Protein AF-A0A0F8XIM3-F1 (afdb_monomer)

Solvent-accessible surface area (backbone atoms only — not comparable to full-atom values): 5760 Å² total; per-residue (Å²): 116,67,71,58,54,53,52,52,51,53,52,51,49,51,53,50,50,44,49,70,77,44,65,68,50,40,75,50,77,54,96,92,45,74,46,72,71,39,49,55,61,58,57,50,51,52,52,52,50,50,52,51,52,53,51,49,53,53,48,52,56,52,48,52,57,49,52,53,49,51,55,51,54,51,49,55,53,48,46,70,73,53,59,80,80,79,71,73,84,74,64,69,75,72,76,78,119

Secondary structure (DSSP, 8-state):
-HHHHHHHHHHHHHHHHHHHH--S-EEEEETTEEEEEE-HHHHHHHHHHHHHHHHHHHHHHHHHHHHHHHHHHHHHHHHHHS-----GGGSSTTS--

Mean predicted aligned error: 10.7 Å

Organism: NCBI:txid412755

Foldseek 3Di:
DVVVVVVVVVVVVVLVVLCVVCVAAAWDDDPPDIDGRHRPSVVVVVVVVVVVVVVVVVVVVVVVVVVVVVVVVVVVVVCVVPPPPPDPPPPPVVVPD

Structure (mmCIF, N/CA/C/O backbone):
data_AF-A0A0F8XIM3-F1
#
_entry.id   AF-A0A0F8XIM3-F1
#
loop_
_atom_site.group_PDB
_atom_site.id
_atom_site.type_symbol
_atom_site.label_atom_id
_atom_site.label_alt_id
_atom_site.label_comp_id
_atom_site.label_asym_id
_atom_site.label_entity_id
_atom_site.label_seq_id
_atom_site.pdbx_PDB_ins_code
_atom_site.Cartn_x
_atom_site.Cartn_y
_atom_site.Cartn_z
_atom_site.occupancy
_atom_site.B_iso_or_equiv
_atom_site.auth_seq_id
_atom_site.auth_comp_id
_atom_site.auth_asym_id
_atom_site.auth_atom_id
_atom_site.pdbx_PDB_model_num
ATOM 1 N N . MET A 1 1 ? 0.280 13.675 -11.359 1.00 68.31 1 MET A N 1
ATOM 2 C CA . MET A 1 1 ? 0.589 13.679 -9.908 1.00 68.31 1 MET A CA 1
ATOM 3 C C . MET A 1 1 ? -0.554 14.233 -9.057 1.00 68.31 1 MET A C 1
ATOM 5 O O . MET A 1 1 ? -0.861 13.636 -8.040 1.00 68.31 1 MET A O 1
ATOM 9 N N . HIS A 1 2 ? -1.252 15.295 -9.473 1.00 83.81 2 HIS A N 1
ATOM 10 C CA . HIS A 1 2 ? -2.254 15.962 -8.621 1.00 83.81 2 HIS A CA 1
ATOM 11 C C . HIS A 1 2 ? -3.497 15.101 -8.334 1.00 83.81 2 HIS A C 1
ATOM 13 O O . HIS A 1 2 ? -3.959 15.043 -7.201 1.00 83.81 2 HIS A O 1
ATOM 19 N N . ARG A 1 3 ? -3.972 14.329 -9.323 1.00 91.81 3 ARG A N 1
ATOM 20 C CA . ARG A 1 3 ? -5.100 13.396 -9.142 1.00 91.81 3 ARG A CA 1
ATOM 21 C C . ARG A 1 3 ? -4.846 12.342 -8.057 1.00 91.81 3 ARG A C 1
ATOM 23 O O . ARG A 1 3 ? -5.771 11.972 -7.351 1.00 91.81 3 ARG A O 1
ATOM 30 N N . GLN A 1 4 ? -3.600 11.883 -7.911 1.00 88.75 4 GLN A N 1
ATOM 31 C CA . GLN A 1 4 ? -3.240 10.892 -6.890 1.00 88.75 4 GLN A CA 1
ATOM 32 C C . GLN A 1 4 ? -3.314 11.492 -5.485 1.00 88.75 4 GLN A C 1
ATOM 34 O O . GLN A 1 4 ? -3.840 10.857 -4.580 1.00 88.75 4 GLN A O 1
ATOM 39 N N . LEU A 1 5 ? -2.861 12.739 -5.321 1.00 92.94 5 LEU A N 1
ATOM 40 C CA . LEU A 1 5 ? -2.956 13.447 -4.043 1.00 92.94 5 LEU A CA 1
ATOM 41 C C . LEU A 1 5 ? -4.411 13.644 -3.615 1.00 92.94 5 LEU A C 1
ATOM 43 O O . LEU A 1 5 ? -4.734 13.407 -2.457 1.00 92.94 5 LEU A O 1
ATOM 47 N N . ILE A 1 6 ? -5.293 14.001 -4.556 1.00 95.25 6 ILE A N 1
ATOM 48 C CA . ILE A 1 6 ? -6.730 14.148 -4.282 1.00 95.25 6 ILE A CA 1
ATOM 49 C C . ILE A 1 6 ? -7.321 12.821 -3.793 1.00 95.25 6 ILE A C 1
ATOM 51 O O . ILE A 1 6 ? -8.030 12.808 -2.794 1.00 95.25 6 ILE A O 1
ATOM 55 N N . ILE A 1 7 ? -6.999 11.702 -4.451 1.00 93.69 7 ILE A N 1
ATOM 56 C CA . ILE A 1 7 ? -7.489 10.374 -4.051 1.00 93.69 7 ILE A CA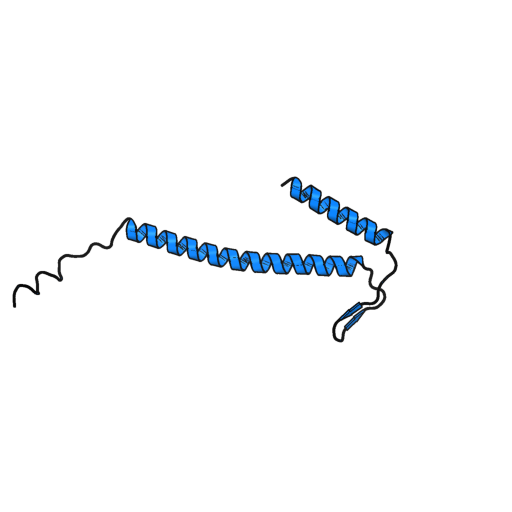 1
ATOM 57 C C . ILE A 1 7 ? -6.976 9.998 -2.656 1.00 93.69 7 ILE A C 1
ATOM 59 O O . ILE A 1 7 ? -7.766 9.577 -1.817 1.00 93.69 7 ILE A O 1
ATOM 63 N N . ILE A 1 8 ? -5.679 10.180 -2.390 1.00 92.50 8 ILE A N 1
ATOM 64 C CA . ILE A 1 8 ? -5.078 9.876 -1.081 1.00 92.50 8 ILE A CA 1
ATOM 65 C C . ILE A 1 8 ? -5.736 10.712 0.019 1.00 92.50 8 ILE A C 1
ATOM 67 O O . ILE A 1 8 ? -6.068 10.176 1.074 1.00 92.50 8 ILE A O 1
ATOM 71 N N . LEU A 1 9 ? -5.973 12.001 -0.236 1.00 94.94 9 LEU A N 1
ATOM 72 C CA . LEU A 1 9 ? -6.642 12.888 0.710 1.00 94.94 9 LEU A CA 1
ATOM 73 C C . LEU A 1 9 ? -8.078 12.432 0.996 1.00 94.94 9 LEU A C 1
ATOM 75 O O . LEU A 1 9 ? -8.499 12.415 2.150 1.00 94.94 9 LEU A O 1
ATOM 79 N N . LEU A 1 10 ? -8.815 12.024 -0.038 1.00 96.06 10 LEU A N 1
ATOM 80 C CA . LEU A 1 10 ? -10.183 11.524 0.095 1.00 96.06 10 LEU A CA 1
ATOM 81 C C . LEU A 1 10 ? -10.219 10.231 0.922 1.00 96.06 10 LEU A C 1
ATOM 83 O O . LEU A 1 10 ? -11.025 10.107 1.839 1.00 96.06 10 LEU A O 1
ATOM 87 N N . VAL A 1 11 ? -9.297 9.299 0.657 1.00 93.94 11 VAL A N 1
ATOM 88 C CA . VAL A 1 11 ? -9.146 8.072 1.454 1.00 93.94 11 VAL A CA 1
ATOM 89 C C . VAL A 1 11 ? -8.815 8.411 2.908 1.00 93.94 11 VAL A C 1
ATOM 91 O O . VAL A 1 11 ? -9.465 7.892 3.809 1.00 93.94 11 VAL A O 1
ATOM 94 N N . ALA A 1 12 ? -7.864 9.316 3.155 1.00 93.25 12 ALA A N 1
ATOM 95 C CA . ALA A 1 12 ? -7.509 9.742 4.507 1.00 93.25 12 ALA A CA 1
ATOM 96 C C . ALA A 1 12 ? -8.707 10.354 5.254 1.00 93.25 12 ALA A C 1
ATOM 98 O O . ALA A 1 12 ? -8.939 10.018 6.414 1.00 93.25 12 ALA A O 1
ATOM 99 N N . LEU A 1 13 ? -9.510 11.186 4.583 1.00 96.31 13 LEU A N 1
ATOM 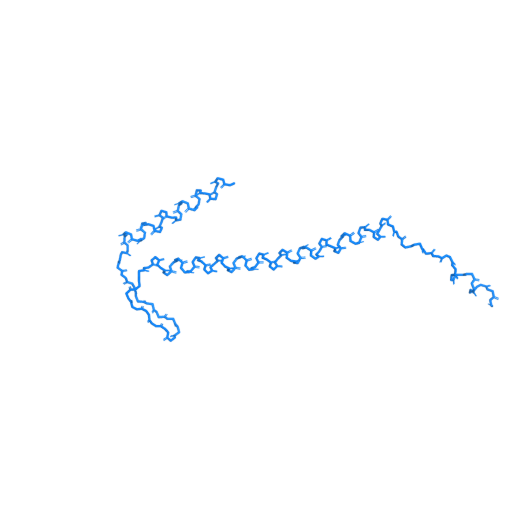100 C CA . LEU A 1 13 ? -10.729 11.758 5.155 1.00 96.31 13 LEU A CA 1
ATOM 101 C C . LEU A 1 13 ? -11.728 10.665 5.560 1.00 96.31 13 LEU A C 1
ATOM 103 O O . LEU A 1 13 ? -12.262 10.702 6.666 1.00 96.31 13 LEU A O 1
ATOM 107 N N . VAL A 1 14 ? -11.946 9.667 4.699 1.00 94.38 14 VAL A N 1
ATOM 108 C CA . VAL A 1 14 ? -12.822 8.522 5.000 1.00 94.38 14 VAL A CA 1
ATOM 109 C C . VAL A 1 14 ? -12.311 7.739 6.213 1.00 94.38 14 VAL A C 1
ATOM 111 O O . VAL A 1 14 ? -13.104 7.383 7.081 1.00 94.38 14 VAL A O 1
ATOM 114 N N . LEU A 1 15 ? -10.998 7.513 6.325 1.00 93.06 15 LEU A N 1
ATOM 115 C CA . LEU A 1 15 ? -10.400 6.822 7.475 1.00 93.06 15 LEU A CA 1
ATOM 116 C C . LEU A 1 15 ? -10.587 7.599 8.787 1.00 93.06 15 LEU A C 1
ATOM 118 O O . LEU A 1 15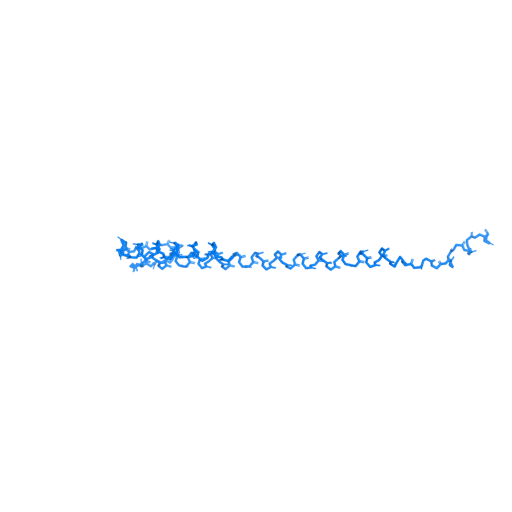 ? -10.905 7.004 9.821 1.00 93.06 15 LEU A O 1
ATOM 122 N N . ILE A 1 16 ? -10.435 8.925 8.749 1.00 94.00 16 ILE A N 1
ATOM 123 C CA . ILE A 1 16 ? -10.695 9.797 9.903 1.00 94.00 16 ILE A CA 1
ATOM 124 C C . ILE A 1 16 ? -12.168 9.711 10.305 1.00 94.00 16 ILE A C 1
ATOM 126 O O . ILE A 1 16 ? -12.469 9.467 11.473 1.00 94.00 16 ILE A O 1
ATOM 130 N N . LEU A 1 17 ? -13.087 9.849 9.343 1.00 94.31 17 LEU A N 1
ATOM 131 C CA . LEU A 1 17 ? -14.524 9.729 9.597 1.00 94.31 17 LEU A CA 1
ATOM 132 C C . LEU A 1 17 ? -14.869 8.379 10.213 1.00 94.31 17 LEU A C 1
ATOM 134 O O . LEU A 1 17 ? -15.639 8.323 11.165 1.00 94.31 17 LEU A O 1
ATOM 138 N N . MET A 1 18 ? -14.267 7.299 9.722 1.00 90.81 18 MET A N 1
ATOM 139 C CA . MET A 1 18 ? -14.507 5.974 10.270 1.00 90.81 18 MET A CA 1
ATOM 140 C C . MET A 1 18 ? -14.010 5.845 11.711 1.00 90.81 18 MET A C 1
ATOM 142 O O . MET A 1 18 ? -14.694 5.243 12.532 1.00 90.81 18 MET A O 1
ATOM 146 N N . THR A 1 19 ? -12.866 6.451 12.029 1.00 90.44 19 THR A N 1
ATOM 147 C CA . THR A 1 19 ? -12.308 6.466 13.389 1.00 90.44 19 THR A CA 1
ATOM 148 C C . THR A 1 19 ? -13.222 7.218 14.358 1.00 90.44 19 THR A C 1
ATOM 150 O O . THR A 1 19 ? -13.429 6.772 15.482 1.00 90.44 19 THR A O 1
ATOM 153 N N . VAL A 1 20 ? -13.797 8.342 13.917 1.00 92.94 20 VAL A N 1
ATOM 154 C CA . VAL A 1 20 ? -14.688 9.173 14.740 1.00 92.94 20 VAL A CA 1
ATOM 155 C C . VAL A 1 20 ? -16.090 8.572 14.863 1.00 92.94 20 VAL A C 1
ATOM 157 O O . VAL A 1 20 ? -16.662 8.589 15.947 1.00 92.94 20 VAL A O 1
ATOM 160 N N . GLN A 1 21 ? -16.660 8.051 13.773 1.00 92.50 21 GLN A N 1
ATOM 161 C CA . GLN A 1 21 ? -18.031 7.523 13.762 1.00 92.50 21 GLN A CA 1
ATOM 162 C C . GLN A 1 21 ? -18.136 6.095 14.293 1.00 92.50 21 GLN A C 1
ATOM 164 O O . GLN A 1 21 ? -19.172 5.722 14.834 1.00 92.50 21 GLN A O 1
ATOM 169 N N . ASN A 1 22 ? -17.080 5.295 14.154 1.00 89.38 22 ASN A N 1
ATOM 170 C CA . ASN A 1 22 ? -17.036 3.923 14.644 1.00 89.38 22 ASN A CA 1
ATOM 171 C C . ASN A 1 22 ? -15.859 3.749 15.616 1.00 89.38 22 ASN A C 1
ATOM 173 O O . ASN A 1 22 ? -14.927 2.995 15.323 1.00 89.38 22 ASN A O 1
ATOM 177 N N . PRO A 1 23 ? -15.891 4.426 16.784 1.00 86.62 23 PRO A N 1
ATOM 178 C CA . PRO A 1 23 ? -14.871 4.247 17.813 1.00 86.62 23 PRO A CA 1
ATOM 179 C C . PRO A 1 23 ? -15.018 2.893 18.517 1.00 86.62 23 PRO A C 1
ATOM 181 O O . PRO A 1 23 ? -14.091 2.434 19.182 1.00 86.62 23 PRO A O 1
ATOM 184 N N . ASN A 1 24 ? -16.188 2.259 18.379 1.00 91.44 24 ASN A N 1
ATOM 185 C CA . ASN A 1 24 ? -16.492 0.989 19.009 1.00 91.44 24 ASN A CA 1
ATOM 186 C C . ASN A 1 24 ? -15.545 -0.088 18.477 1.00 91.44 24 ASN A C 1
ATOM 188 O O . ASN A 1 24 ? -15.511 -0.345 17.268 1.00 91.44 24 ASN A O 1
ATOM 192 N N . PRO A 1 25 ? -14.771 -0.724 19.363 1.00 90.19 25 PRO A N 1
ATOM 193 C CA . PRO A 1 25 ? -13.809 -1.707 18.932 1.00 90.19 25 PRO A CA 1
ATOM 194 C C . PRO A 1 25 ? -14.516 -3.014 18.553 1.00 90.19 25 PRO A C 1
ATOM 196 O O . PRO A 1 25 ? -15.563 -3.365 19.100 1.00 90.19 25 PRO A O 1
ATOM 199 N N . VAL A 1 26 ? -13.931 -3.751 17.612 1.00 91.12 26 VAL A N 1
ATOM 200 C CA . VAL A 1 26 ? -14.489 -4.994 17.071 1.00 91.12 26 VAL A CA 1
ATOM 201 C C . VAL A 1 26 ? -13.662 -6.203 17.495 1.00 91.12 26 VAL A C 1
ATOM 203 O O . VAL A 1 26 ? -12.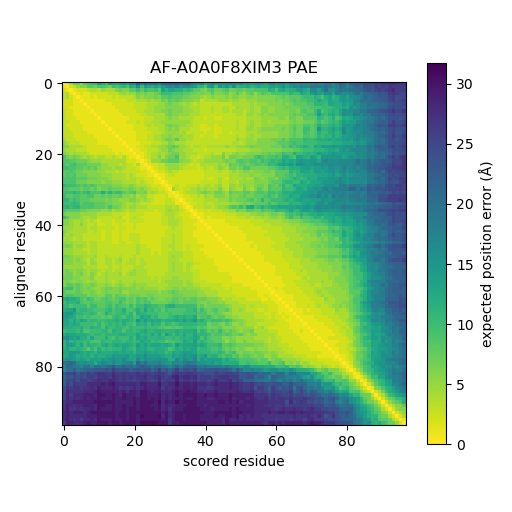484 -6.098 17.841 1.00 91.12 26 VAL A O 1
ATOM 206 N N . SER A 1 27 ? -14.297 -7.373 17.472 1.00 92.56 27 SER A N 1
ATOM 207 C CA . SER A 1 27 ? -13.612 -8.649 17.673 1.00 92.56 27 SER A CA 1
ATOM 208 C C . SER A 1 27 ? -13.279 -9.269 16.324 1.00 92.56 27 SER A C 1
ATOM 210 O O . SER A 1 27 ? -14.152 -9.402 15.469 1.00 92.56 27 SER A O 1
ATOM 212 N N . VAL A 1 28 ? -12.025 -9.670 16.149 1.00 91.94 28 VAL A N 1
ATOM 213 C CA . VAL A 1 28 ? -11.525 -10.299 14.926 1.00 91.94 28 VAL A CA 1
ATOM 214 C C . VAL A 1 28 ? -11.134 -11.734 15.241 1.00 91.94 28 VAL A C 1
ATOM 216 O O . VAL A 1 28 ? -10.412 -11.990 16.203 1.00 91.94 28 VAL A O 1
ATOM 219 N N . GLN A 1 29 ? -11.613 -12.666 14.423 1.00 92.69 29 GLN A N 1
ATOM 220 C CA . GLN A 1 29 ? -11.233 -14.075 14.463 1.00 92.69 29 GLN A CA 1
ATOM 221 C C . GLN A 1 29 ? -10.628 -14.435 13.111 1.00 92.69 29 GLN A C 1
ATOM 223 O O . GLN A 1 29 ? -11.264 -14.242 12.075 1.00 92.69 29 GLN A O 1
ATOM 228 N N . PHE A 1 30 ? -9.390 -14.918 13.117 1.00 90.00 30 PHE A N 1
ATOM 229 C CA . PHE A 1 30 ? -8.664 -15.288 11.912 1.00 90.00 30 PHE A CA 1
ATOM 230 C C . PHE A 1 30 ? -7.930 -16.610 12.121 1.00 90.00 30 PHE A C 1
ATOM 232 O O . PHE A 1 30 ? -6.946 -16.674 12.857 1.00 90.00 30 PHE A O 1
ATOM 239 N N . LEU A 1 31 ? -8.411 -17.668 11.461 1.00 92.88 31 LEU A N 1
ATOM 240 C CA . LEU A 1 31 ? -7.992 -19.052 11.705 1.00 92.88 31 LEU A CA 1
ATOM 241 C C . LEU A 1 31 ? -8.063 -19.379 13.210 1.00 92.88 31 LEU A C 1
ATOM 243 O O . LEU A 1 31 ? -9.157 -19.464 13.757 1.00 92.88 31 LEU A O 1
ATOM 247 N N . SER A 1 32 ? -6.919 -19.543 13.879 1.00 94.12 32 SER A N 1
ATOM 248 C CA . SER A 1 32 ? -6.814 -19.827 15.315 1.00 94.12 32 SER A CA 1
ATOM 249 C C . SER A 1 32 ? -6.512 -18.589 16.161 1.00 94.12 32 SER A C 1
ATOM 251 O O . SER A 1 32 ? -6.344 -18.700 17.374 1.00 94.12 32 SER A O 1
ATOM 253 N N . TRP A 1 33 ? -6.376 -17.419 15.538 1.00 91.88 33 TRP A N 1
ATOM 254 C CA . TRP A 1 33 ? -6.051 -16.179 16.225 1.00 91.88 33 TRP A CA 1
ATOM 255 C C . TRP A 1 33 ? -7.316 -15.384 16.518 1.00 91.88 33 TRP A C 1
ATOM 257 O O . TRP A 1 33 ? -8.170 -15.201 15.649 1.00 91.88 33 TRP A O 1
ATOM 267 N N . GLN A 1 34 ? -7.428 -14.895 17.749 1.00 92.81 34 GLN A N 1
ATOM 268 C CA . GLN A 1 34 ? -8.537 -14.059 18.176 1.00 92.81 34 GLN A CA 1
ATOM 269 C C . GLN A 1 34 ? -7.988 -12.794 18.817 1.00 92.81 34 GLN A C 1
ATOM 271 O O . GLN A 1 34 ? -7.200 -12.852 19.758 1.00 92.81 34 GLN A O 1
ATOM 276 N N . ALA A 1 35 ? -8.429 -11.652 18.307 1.00 90.62 35 ALA A N 1
ATOM 277 C CA . ALA A 1 35 ? -8.116 -10.350 18.862 1.00 90.62 35 ALA A CA 1
ATOM 278 C C . ALA A 1 35 ? -9.425 -9.666 19.247 1.00 90.62 35 ALA A C 1
ATOM 280 O O . ALA A 1 35 ? -10.308 -9.457 18.413 1.00 90.62 35 ALA A O 1
ATOM 281 N N . GLN A 1 36 ? -9.562 -9.351 20.530 1.00 90.19 36 GLN A N 1
ATOM 282 C CA . GLN A 1 36 ? -10.693 -8.593 21.044 1.00 90.19 36 GLN A CA 1
ATOM 283 C C . GLN A 1 36 ? -10.315 -7.120 21.151 1.00 90.19 36 GLN A C 1
ATOM 285 O O . GLN A 1 36 ? -9.147 -6.775 21.312 1.00 90.19 36 GLN A O 1
ATOM 290 N N . GLN A 1 37 ? -11.329 -6.264 21.094 1.00 91.75 37 GLN A N 1
ATOM 291 C CA . GLN A 1 37 ? -11.193 -4.826 21.303 1.00 91.75 37 GLN A CA 1
ATOM 292 C C . GLN A 1 37 ? -10.254 -4.126 20.296 1.00 91.75 37 GLN A C 1
ATOM 294 O O . GLN A 1 37 ? -9.556 -3.174 20.636 1.00 91.75 37 GLN A O 1
ATOM 299 N N . VAL A 1 38 ? -10.260 -4.561 19.033 1.00 90.81 38 VAL A N 1
ATOM 300 C CA . VAL A 1 38 ? -9.437 -3.947 17.985 1.00 90.81 38 VAL A CA 1
ATOM 301 C C . VAL A 1 38 ? -10.200 -2.792 17.328 1.00 90.81 38 VAL A C 1
ATOM 303 O O . VAL A 1 38 ? -11.307 -3.008 16.831 1.00 90.81 38 VAL A O 1
ATOM 306 N N . PRO A 1 39 ? -9.638 -1.572 17.253 1.00 91.44 39 PRO A N 1
ATOM 307 C CA . PRO A 1 39 ? -10.246 -0.492 16.482 1.00 91.44 39 PRO A CA 1
ATOM 308 C C . PRO A 1 39 ? -10.302 -0.843 14.991 1.00 91.44 39 PRO A C 1
ATOM 310 O O . PRO A 1 39 ? -9.309 -1.292 14.413 1.00 91.44 39 PRO A O 1
ATOM 313 N N . VAL A 1 40 ? -11.437 -0.585 14.337 1.00 90.56 40 VAL A N 1
ATOM 314 C CA . VAL A 1 40 ? -11.669 -0.965 12.927 1.00 90.56 40 VAL A CA 1
ATOM 315 C C . VAL A 1 40 ? -10.614 -0.384 11.979 1.00 90.56 40 VAL A C 1
ATOM 317 O O . VAL A 1 40 ? -10.183 -1.046 11.034 1.00 90.56 40 VAL A O 1
ATOM 320 N N . ILE A 1 41 ? -10.131 0.825 12.270 1.00 91.81 41 ILE A N 1
ATOM 321 C CA . ILE A 1 41 ? -9.087 1.492 11.488 1.00 91.81 41 ILE A CA 1
ATOM 322 C C . ILE A 1 41 ? -7.805 0.655 11.371 1.00 91.81 41 ILE A C 1
ATOM 324 O O . ILE A 1 41 ? -7.201 0.617 10.302 1.00 91.81 41 ILE A O 1
ATOM 328 N N . ILE A 1 42 ? -7.415 -0.075 12.421 1.00 91.81 42 ILE A N 1
ATOM 329 C CA . ILE A 1 42 ? -6.202 -0.906 12.409 1.00 91.81 42 ILE A CA 1
ATOM 330 C C . ILE A 1 42 ? -6.335 -2.030 11.379 1.00 91.81 42 ILE A C 1
ATOM 332 O O . ILE A 1 42 ? -5.412 -2.281 10.605 1.00 91.81 42 ILE A O 1
ATOM 336 N N . ILE A 1 43 ? -7.507 -2.661 11.316 1.00 91.44 43 ILE A N 1
ATOM 337 C CA . ILE A 1 43 ? -7.804 -3.749 10.375 1.00 91.44 43 ILE A CA 1
ATOM 338 C C . ILE A 1 43 ? -7.716 -3.239 8.935 1.00 91.44 43 ILE A C 1
ATOM 340 O O . ILE A 1 43 ? -7.134 -3.890 8.063 1.00 91.44 43 ILE A O 1
ATOM 344 N N . ILE A 1 44 ? -8.259 -2.048 8.689 1.00 92.19 44 ILE A N 1
ATOM 345 C CA . ILE A 1 44 ? -8.243 -1.422 7.366 1.00 92.19 44 ILE A CA 1
ATOM 346 C C . ILE A 1 44 ? -6.830 -1.034 6.960 1.00 92.19 44 ILE A C 1
ATOM 348 O O . ILE A 1 44 ? -6.443 -1.299 5.826 1.00 92.19 44 ILE A O 1
ATOM 352 N N . LEU A 1 45 ? -6.043 -0.459 7.870 1.00 93.31 45 LEU A N 1
ATOM 353 C CA . LEU A 1 45 ? -4.652 -0.106 7.594 1.00 93.31 45 LEU A CA 1
ATOM 354 C C . LEU A 1 45 ? -3.819 -1.340 7.241 1.00 93.31 45 LEU A C 1
ATOM 356 O O . LEU A 1 45 ? -3.091 -1.306 6.252 1.00 93.31 45 LEU A O 1
ATOM 360 N N . ILE A 1 46 ? -3.964 -2.438 7.988 1.00 94.56 46 ILE A N 1
ATOM 361 C CA . ILE A 1 46 ? -3.271 -3.701 7.689 1.00 94.56 46 ILE A CA 1
ATOM 362 C C . ILE A 1 46 ? -3.699 -4.240 6.320 1.00 94.56 46 ILE A C 1
ATOM 364 O O . ILE A 1 46 ? -2.852 -4.633 5.520 1.00 94.56 46 ILE A O 1
ATOM 368 N N . SER A 1 47 ? -4.998 -4.213 6.019 1.00 93.88 47 SER A N 1
ATOM 369 C CA . SER A 1 47 ? -5.532 -4.673 4.731 1.00 93.88 47 SER A CA 1
ATOM 370 C C . SER A 1 47 ? -5.016 -3.827 3.564 1.00 93.88 47 SER A C 1
ATOM 372 O O . SER A 1 47 ? -4.578 -4.362 2.544 1.00 93.88 47 SER A O 1
ATOM 374 N N . LEU A 1 48 ? -5.014 -2.502 3.728 1.00 94.62 48 LEU A N 1
ATOM 375 C CA . LEU A 1 48 ? -4.504 -1.559 2.738 1.00 94.62 48 LEU A CA 1
ATOM 376 C C . LEU A 1 48 ? -3.005 -1.768 2.508 1.00 94.62 48 LEU A C 1
ATOM 378 O O . LEU A 1 48 ? -2.565 -1.858 1.362 1.00 94.62 48 LEU A O 1
ATOM 382 N N . LEU A 1 49 ? -2.231 -1.897 3.587 1.00 96.44 49 LEU A N 1
ATOM 383 C CA . LEU A 1 49 ? -0.798 -2.155 3.519 1.00 96.44 49 LEU A CA 1
ATOM 384 C C . LEU A 1 49 ? -0.507 -3.487 2.820 1.00 96.44 49 LEU A C 1
ATOM 386 O O . LEU A 1 49 ? 0.348 -3.537 1.938 1.00 96.44 49 LEU A O 1
ATOM 390 N N . GLY A 1 50 ? -1.263 -4.540 3.141 1.00 97.44 50 GLY A N 1
ATOM 391 C CA . GLY A 1 50 ? -1.186 -5.827 2.455 1.00 97.44 50 GLY A CA 1
ATOM 392 C C . GLY A 1 50 ? -1.422 -5.688 0.950 1.00 97.44 50 GLY A C 1
ATOM 393 O O . GLY A 1 50 ? -0.620 -6.170 0.152 1.00 97.44 50 GLY A O 1
ATOM 394 N N . GLY A 1 51 ? -2.459 -4.949 0.546 1.00 96.19 51 GLY A N 1
ATOM 395 C CA . GLY A 1 51 ? -2.735 -4.662 -0.863 1.00 96.19 51 GLY A CA 1
ATOM 396 C C . GLY A 1 51 ? -1.598 -3.913 -1.570 1.00 96.19 51 GLY A C 1
ATOM 397 O O . GLY A 1 51 ? -1.239 -4.260 -2.699 1.00 96.19 51 GLY A O 1
ATOM 398 N N . VAL A 1 52 ? -0.988 -2.923 -0.907 1.00 95.94 52 VAL A N 1
ATOM 399 C CA . VAL A 1 52 ? 0.172 -2.181 -1.435 1.00 95.94 52 VAL A CA 1
ATOM 400 C C . VAL A 1 52 ? 1.377 -3.103 -1.611 1.00 95.94 52 VAL A C 1
ATOM 402 O O . VAL A 1 52 ? 1.998 -3.086 -2.674 1.00 95.94 52 VAL A O 1
ATOM 405 N N . ILE A 1 53 ? 1.680 -3.938 -0.614 1.00 97.75 53 ILE A N 1
ATOM 406 C CA . ILE A 1 53 ? 2.789 -4.899 -0.672 1.00 97.75 53 ILE A CA 1
ATOM 407 C C . ILE A 1 53 ? 2.579 -5.881 -1.828 1.00 97.75 53 ILE A C 1
ATOM 409 O O . ILE A 1 53 ? 3.470 -6.043 -2.662 1.00 97.75 53 ILE A O 1
ATOM 413 N N . ILE A 1 54 ? 1.391 -6.484 -1.933 1.00 97.44 54 ILE A N 1
ATOM 414 C CA . ILE A 1 54 ? 1.056 -7.418 -3.018 1.00 97.44 54 ILE A CA 1
ATOM 415 C C . ILE A 1 54 ? 1.214 -6.731 -4.380 1.00 97.44 54 ILE A C 1
ATOM 417 O O . ILE A 1 54 ? 1.860 -7.269 -5.280 1.00 97.44 54 ILE A O 1
ATOM 421 N N . SER A 1 55 ? 0.683 -5.515 -4.527 1.00 96.25 55 SER A N 1
ATOM 422 C CA . SER A 1 55 ? 0.775 -4.749 -5.775 1.00 96.25 55 SER A CA 1
ATOM 423 C C . SER A 1 55 ? 2.222 -4.422 -6.150 1.00 96.25 55 SER A C 1
ATOM 425 O O . SE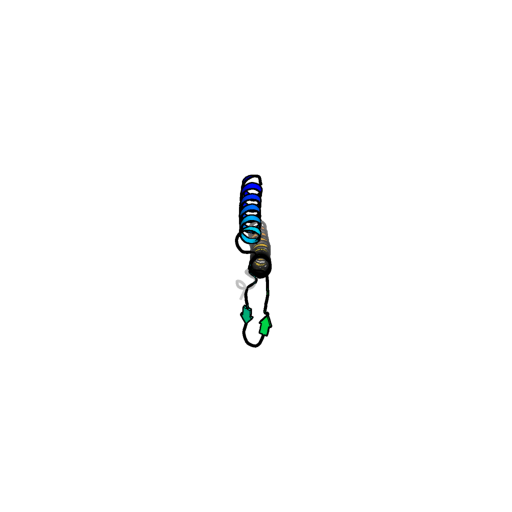R A 1 55 ? 2.596 -4.539 -7.318 1.00 96.25 55 SER A O 1
ATOM 427 N N . ALA A 1 56 ? 3.053 -4.053 -5.172 1.00 95.94 56 ALA A N 1
ATOM 428 C CA . ALA A 1 56 ? 4.471 -3.788 -5.380 1.00 95.94 56 ALA A CA 1
ATOM 429 C C . ALA A 1 56 ? 5.211 -5.046 -5.856 1.00 95.94 56 ALA A C 1
ATOM 431 O O . ALA A 1 56 ? 5.919 -4.991 -6.862 1.00 95.94 56 ALA A O 1
ATOM 432 N N . VAL A 1 57 ? 4.993 -6.191 -5.200 1.00 97.31 57 VAL A N 1
ATOM 433 C CA . VAL A 1 57 ? 5.608 -7.473 -5.583 1.00 97.31 57 VAL A CA 1
ATOM 434 C C . VAL A 1 57 ? 5.214 -7.868 -7.009 1.00 97.31 57 VAL A C 1
ATOM 436 O O . VAL A 1 57 ? 6.083 -8.167 -7.830 1.00 97.31 57 VAL A O 1
ATOM 439 N N . LEU A 1 58 ? 3.923 -7.798 -7.351 1.00 96.50 58 LEU A N 1
ATOM 440 C CA . LEU A 1 58 ? 3.449 -8.070 -8.713 1.00 96.50 58 LEU A CA 1
ATOM 441 C C . LEU A 1 58 ? 4.058 -7.102 -9.741 1.00 96.50 58 LEU A C 1
ATOM 443 O O . LEU A 1 58 ? 4.433 -7.512 -10.845 1.00 96.50 58 LEU A O 1
ATOM 447 N N . GLY A 1 59 ? 4.200 -5.827 -9.373 1.00 95.06 59 GLY A N 1
ATOM 448 C CA . GLY A 1 59 ? 4.858 -4.810 -10.187 1.00 95.06 59 GLY A CA 1
ATOM 449 C C . GLY A 1 59 ? 6.319 -5.148 -10.486 1.00 95.06 59 GLY A C 1
ATOM 450 O O . GLY A 1 59 ? 6.733 -5.081 -11.645 1.00 95.06 59 GLY A O 1
ATOM 451 N N . LEU A 1 60 ? 7.082 -5.572 -9.475 1.00 95.31 60 LEU A N 1
ATOM 452 C CA . LEU A 1 60 ? 8.486 -5.969 -9.624 1.00 95.31 60 LEU A CA 1
ATOM 453 C C . LEU A 1 60 ? 8.642 -7.176 -10.556 1.00 95.31 60 LEU A C 1
ATOM 455 O O . LEU A 1 60 ? 9.469 -7.146 -11.470 1.00 95.31 60 LEU A O 1
ATOM 459 N N . ILE A 1 61 ? 7.800 -8.202 -10.393 1.00 95.19 61 ILE A N 1
ATOM 460 C CA . ILE A 1 61 ? 7.809 -9.392 -11.258 1.00 95.19 61 ILE A CA 1
ATOM 461 C C . ILE A 1 61 ? 7.552 -8.995 -12.718 1.00 95.19 61 ILE A C 1
ATOM 463 O O . ILE A 1 61 ? 8.266 -9.428 -13.627 1.00 95.19 61 ILE A O 1
ATOM 467 N N . LYS A 1 62 ? 6.548 -8.143 -12.961 1.00 94.31 62 LYS A N 1
ATOM 468 C CA . LYS A 1 62 ? 6.223 -7.668 -14.312 1.00 94.31 62 LYS A CA 1
ATOM 469 C C . LYS A 1 62 ? 7.368 -6.854 -14.915 1.00 94.31 62 LYS A C 1
ATOM 471 O O . LYS A 1 62 ? 7.689 -7.049 -16.087 1.00 94.31 62 LYS A O 1
ATOM 476 N N . GLN A 1 63 ? 7.991 -5.972 -14.132 1.00 94.25 63 GLN A N 1
ATOM 477 C CA . GLN A 1 63 ? 9.132 -5.183 -14.593 1.00 94.25 63 GLN A CA 1
ATOM 478 C C . GLN A 1 63 ? 10.326 -6.060 -14.971 1.00 94.25 63 GLN A C 1
ATOM 480 O O . GLN A 1 63 ? 10.944 -5.793 -15.998 1.00 94.25 63 GLN A O 1
ATOM 485 N 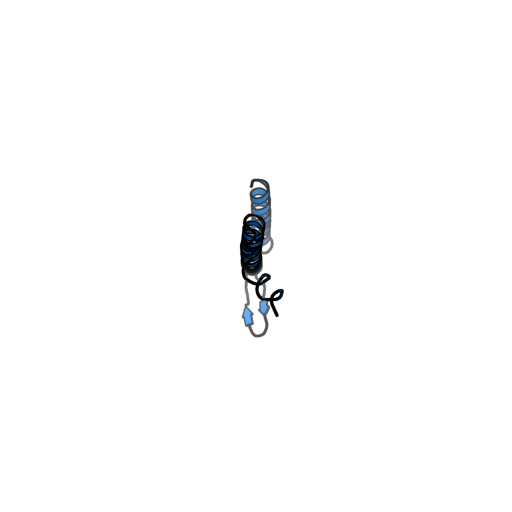N . SER A 1 64 ? 10.626 -7.118 -14.209 1.00 93.44 64 SER A N 1
ATOM 486 C CA . SER A 1 64 ? 11.718 -8.041 -14.554 1.00 93.44 64 SER A CA 1
ATOM 487 C C . SER A 1 64 ? 11.484 -8.685 -15.921 1.00 93.44 64 SER A C 1
ATOM 489 O O . SER A 1 64 ? 12.335 -8.590 -16.800 1.00 93.44 64 SER A O 1
ATOM 491 N N . LYS A 1 65 ? 10.276 -9.216 -16.158 1.00 92.44 65 LYS A N 1
ATOM 492 C CA . LYS A 1 65 ? 9.915 -9.815 -17.455 1.00 92.44 65 LYS A CA 1
ATOM 493 C C . LYS A 1 65 ? 10.021 -8.816 -18.608 1.00 92.44 65 LYS A C 1
ATOM 495 O O . LYS A 1 65 ? 10.416 -9.179 -19.713 1.00 92.44 65 LYS A O 1
ATOM 500 N N . LEU A 1 66 ? 9.652 -7.558 -18.366 1.00 93.62 66 LEU A N 1
ATOM 501 C CA . LEU A 1 66 ? 9.769 -6.494 -19.363 1.00 93.62 66 LEU A CA 1
ATOM 502 C C . LEU A 1 66 ? 11.231 -6.159 -19.672 1.00 93.62 66 LEU A C 1
ATOM 504 O O . LEU A 1 66 ? 11.569 -6.005 -20.841 1.00 93.62 66 LEU A O 1
ATOM 508 N N . LYS A 1 67 ? 12.101 -6.101 -18.657 1.00 93.06 67 LYS A N 1
ATOM 509 C CA . LYS A 1 67 ? 13.544 -5.892 -18.847 1.00 93.06 67 LYS A CA 1
ATOM 510 C C . LYS A 1 67 ? 14.170 -7.013 -19.675 1.00 93.06 67 LYS A C 1
ATOM 512 O O . LYS A 1 67 ? 14.942 -6.727 -20.586 1.00 93.06 67 LYS A O 1
ATOM 517 N N . ASP A 1 68 ? 13.793 -8.262 -19.414 1.00 92.62 68 ASP A N 1
ATOM 518 C CA . ASP A 1 68 ? 14.289 -9.406 -20.185 1.00 92.62 68 ASP A CA 1
ATOM 519 C C . ASP A 1 68 ? 13.822 -9.356 -21.643 1.00 92.62 68 ASP A C 1
ATOM 521 O O . ASP A 1 68 ? 14.613 -9.608 -22.552 1.00 92.62 68 ASP A O 1
ATOM 525 N N . LYS A 1 69 ? 12.562 -8.968 -21.886 1.00 94.06 69 LYS A N 1
ATOM 526 C CA . LYS A 1 69 ? 12.061 -8.738 -23.249 1.00 94.06 69 LYS A CA 1
ATOM 527 C C . LYS A 1 69 ? 12.842 -7.641 -23.962 1.00 94.06 69 LYS A C 1
ATOM 529 O O . LYS A 1 69 ? 13.251 -7.860 -25.094 1.00 94.06 69 LYS A O 1
ATOM 534 N N . ILE A 1 70 ? 13.085 -6.503 -23.306 1.00 96.19 70 ILE A N 1
ATOM 535 C CA . ILE A 1 70 ? 13.871 -5.399 -23.881 1.00 96.19 70 ILE A CA 1
ATOM 536 C C . ILE A 1 70 ? 15.263 -5.890 -24.287 1.00 96.19 70 ILE A C 1
ATOM 538 O O . ILE A 1 70 ? 15.686 -5.628 -25.405 1.00 96.19 70 ILE A O 1
ATOM 542 N N . ARG A 1 71 ? 15.945 -6.656 -23.426 1.00 93.56 71 ARG A N 1
ATOM 543 C CA . ARG A 1 71 ? 17.273 -7.209 -23.737 1.00 93.56 71 ARG A CA 1
ATOM 544 C C . ARG A 1 71 ? 17.257 -8.163 -24.933 1.00 93.56 71 ARG A C 1
ATOM 546 O O . ARG A 1 71 ? 18.174 -8.114 -25.742 1.00 93.56 71 ARG A O 1
ATOM 553 N N . ARG A 1 72 ? 16.240 -9.026 -25.050 1.00 93.62 72 ARG A N 1
ATOM 554 C CA . ARG A 1 72 ? 16.088 -9.939 -26.200 1.00 93.62 72 ARG A CA 1
ATOM 555 C C . ARG A 1 72 ? 15.845 -9.172 -27.497 1.00 93.62 72 ARG A C 1
ATOM 557 O O . ARG A 1 72 ? 16.577 -9.371 -28.453 1.00 93.62 72 ARG A O 1
ATOM 564 N N . LEU A 1 73 ? 14.896 -8.238 -27.474 1.00 93.75 73 LEU A N 1
ATOM 565 C CA . LEU A 1 73 ? 14.579 -7.374 -28.614 1.00 93.75 73 LEU A CA 1
ATOM 566 C C . LEU A 1 73 ? 15.796 -6.549 -29.058 1.00 93.75 73 LEU A C 1
ATOM 568 O O . LEU A 1 73 ? 16.012 -6.367 -30.247 1.00 93.75 73 LEU A O 1
ATOM 572 N N . GLN A 1 74 ? 16.613 -6.066 -28.116 1.00 93.44 74 GLN A N 1
ATOM 573 C CA . GLN A 1 74 ? 17.852 -5.352 -28.433 1.00 93.44 74 GLN A CA 1
ATOM 574 C C . GLN A 1 74 ? 18.872 -6.237 -29.157 1.00 93.44 74 GLN A C 1
ATOM 576 O O . GLN A 1 74 ? 19.469 -5.767 -30.118 1.00 93.44 74 GLN A O 1
ATOM 581 N N . ARG A 1 75 ? 19.035 -7.500 -28.738 1.00 89.00 75 ARG A N 1
ATOM 582 C CA . ARG A 1 75 ? 19.915 -8.460 -29.426 1.00 89.00 75 ARG A CA 1
ATOM 583 C C . ARG A 1 75 ? 19.414 -8.790 -30.827 1.00 89.00 75 ARG A C 1
ATOM 585 O O . ARG A 1 75 ? 20.189 -8.720 -31.761 1.00 89.00 75 ARG A O 1
ATOM 592 N N . GLU A 1 76 ? 18.114 -9.038 -30.988 1.00 91.19 76 GLU A N 1
ATOM 593 C CA . GLU A 1 76 ? 17.522 -9.282 -32.313 1.00 91.19 76 GLU A CA 1
ATOM 594 C C . GLU A 1 76 ? 17.736 -8.094 -33.264 1.00 91.19 76 GLU A C 1
ATOM 596 O O . GLU A 1 76 ? 18.038 -8.284 -34.438 1.00 91.19 76 GLU A O 1
ATOM 601 N N . ILE A 1 77 ? 17.626 -6.856 -32.767 1.00 91.88 77 ILE A N 1
ATOM 602 C CA . ILE A 1 77 ? 17.934 -5.658 -33.563 1.00 91.88 77 ILE A CA 1
ATOM 603 C C . ILE A 1 77 ? 19.418 -5.610 -33.949 1.00 91.88 77 ILE A C 1
ATOM 605 O O . ILE A 1 77 ? 19.735 -5.199 -35.063 1.00 91.88 77 ILE A O 1
ATOM 609 N N . GLU A 1 78 ? 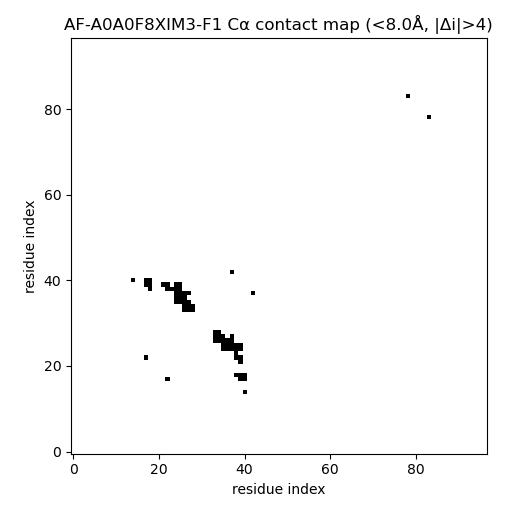20.322 -5.981 -33.043 1.00 90.69 78 GLU A N 1
ATOM 610 C CA . GLU A 1 78 ? 21.765 -6.003 -33.297 1.00 90.69 78 GLU A CA 1
ATOM 611 C C . GLU A 1 78 ? 22.131 -7.059 -34.349 1.00 90.69 78 GLU A C 1
ATOM 613 O O . GLU A 1 78 ? 22.777 -6.716 -35.339 1.00 90.69 78 GLU A O 1
ATOM 618 N N . ASP A 1 79 ? 21.603 -8.277 -34.209 1.00 86.88 79 ASP A N 1
ATOM 619 C CA . ASP A 1 79 ? 21.795 -9.392 -35.145 1.00 86.88 79 ASP A CA 1
ATOM 620 C C . ASP A 1 79 ? 21.225 -9.077 -36.541 1.00 86.88 79 ASP A C 1
ATOM 622 O O . ASP A 1 79 ? 21.823 -9.414 -37.559 1.00 86.88 79 ASP A O 1
ATOM 626 N N . LEU A 1 80 ? 20.081 -8.383 -36.620 1.00 87.81 80 LEU A N 1
ATOM 627 C CA . LEU A 1 80 ? 19.510 -7.937 -37.899 1.00 87.81 80 LEU A CA 1
ATOM 628 C C . LEU A 1 80 ? 20.303 -6.789 -38.540 1.00 87.81 80 LEU A C 1
ATOM 630 O O . LEU A 1 80 ? 20.293 -6.639 -39.761 1.00 87.81 80 LEU A O 1
ATOM 634 N N . LYS A 1 81 ? 20.954 -5.944 -37.733 1.00 82.75 81 LYS A N 1
ATOM 635 C CA . LYS A 1 81 ? 21.719 -4.785 -38.215 1.00 82.75 81 LYS A CA 1
ATOM 636 C C . LYS A 1 81 ? 23.135 -5.165 -38.651 1.00 82.75 81 LYS A C 1
ATOM 638 O O . LYS A 1 81 ? 23.679 -4.512 -39.539 1.00 82.75 81 LYS A O 1
ATOM 643 N N . TYR A 1 82 ? 23.705 -6.199 -38.042 1.00 79.81 82 TYR A N 1
ATOM 644 C CA . TYR A 1 82 ? 24.957 -6.837 -38.432 1.00 79.81 82 TYR A CA 1
ATOM 645 C C . TYR A 1 82 ? 24.705 -8.340 -38.608 1.00 79.81 82 TYR A C 1
ATOM 647 O O . TYR A 1 82 ? 25.021 -9.117 -37.705 1.00 79.81 82 TYR A O 1
ATOM 655 N N . PRO A 1 83 ? 24.120 -8.762 -39.747 1.00 72.88 83 PRO A N 1
ATOM 656 C CA . PRO A 1 83 ? 23.957 -10.181 -40.023 1.00 72.88 83 PRO A CA 1
ATOM 657 C C . PRO A 1 83 ? 25.335 -10.852 -39.966 1.00 72.88 83 PRO A C 1
ATOM 659 O O . PRO A 1 83 ? 26.300 -10.281 -40.491 1.00 72.88 83 PRO A O 1
ATOM 662 N N . PRO A 1 84 ? 25.462 -12.022 -39.311 1.00 66.38 84 PRO A N 1
ATOM 663 C CA . PRO A 1 84 ? 26.727 -12.734 -39.259 1.00 66.38 84 PRO A CA 1
ATOM 664 C C . PRO A 1 84 ? 27.221 -12.931 -40.690 1.00 66.38 84 PRO A C 1
ATOM 666 O O . PRO A 1 84 ? 26.472 -13.387 -41.556 1.00 66.38 84 PRO A O 1
ATOM 669 N N . VAL A 1 85 ? 28.462 -12.513 -40.943 1.00 65.31 85 VAL A N 1
ATOM 670 C CA . VAL A 1 85 ? 29.120 -12.701 -42.234 1.00 65.31 85 VAL A CA 1
ATOM 671 C C . VAL A 1 85 ? 29.163 -14.205 -42.467 1.00 65.31 85 VAL A C 1
ATOM 673 O O . VAL A 1 85 ? 29.899 -14.912 -41.785 1.00 65.31 85 VAL A O 1
ATOM 676 N N . VAL A 1 86 ? 28.317 -14.696 -43.370 1.00 65.75 86 VAL A N 1
ATOM 677 C CA . VAL A 1 86 ? 28.421 -16.060 -43.881 1.00 65.75 86 VAL A CA 1
ATOM 678 C C . VAL A 1 86 ? 29.728 -16.087 -44.663 1.00 65.75 86 VAL A C 1
ATOM 680 O O . VAL A 1 86 ? 29.808 -15.536 -45.761 1.00 65.75 86 VAL A O 1
ATOM 683 N N . SER A 1 87 ? 30.779 -16.614 -44.038 1.00 63.28 87 SER A N 1
ATOM 684 C CA . SER A 1 87 ? 32.047 -16.895 -44.700 1.00 63.28 87 SER A CA 1
ATOM 685 C C . SER A 1 87 ? 31.761 -17.838 -45.877 1.00 63.28 87 SER A C 1
ATOM 687 O O . SER A 1 87 ? 31.090 -18.846 -45.658 1.00 63.28 87 SER A O 1
ATOM 689 N N . PRO A 1 88 ? 32.223 -17.547 -47.104 1.00 57.94 88 PRO A N 1
ATOM 690 C CA . PRO A 1 88 ? 31.983 -18.403 -48.272 1.00 57.94 88 PRO A CA 1
ATOM 691 C C . PRO A 1 88 ? 32.613 -19.807 -48.201 1.00 57.94 88 PRO A C 1
ATOM 693 O O . PRO A 1 88 ? 32.321 -20.636 -49.057 1.00 57.94 88 PRO A O 1
ATOM 696 N N . ASP A 1 89 ? 33.438 -20.092 -47.192 1.00 59.06 89 ASP A N 1
ATOM 697 C CA . ASP A 1 89 ? 34.400 -21.203 -47.201 1.00 59.06 89 ASP A CA 1
ATOM 698 C C . ASP A 1 89 ? 33.816 -22.625 -47.034 1.00 59.06 89 ASP A C 1
ATOM 700 O O . ASP A 1 89 ? 34.584 -23.572 -46.943 1.00 59.06 89 ASP A O 1
ATOM 704 N N . GLU A 1 90 ? 32.493 -22.826 -47.015 1.00 57.09 90 GLU A N 1
ATOM 705 C CA . GLU A 1 90 ? 31.901 -24.182 -46.928 1.00 57.09 90 GLU A CA 1
ATOM 706 C C . GLU A 1 90 ? 31.215 -24.667 -48.219 1.00 57.09 90 GLU A C 1
ATOM 708 O O . GLU A 1 90 ? 30.854 -25.838 -48.303 1.00 57.09 90 GLU A O 1
ATOM 713 N N . ASN A 1 91 ? 31.054 -23.822 -49.248 1.00 55.19 91 ASN A N 1
ATOM 714 C CA . ASN A 1 91 ? 30.37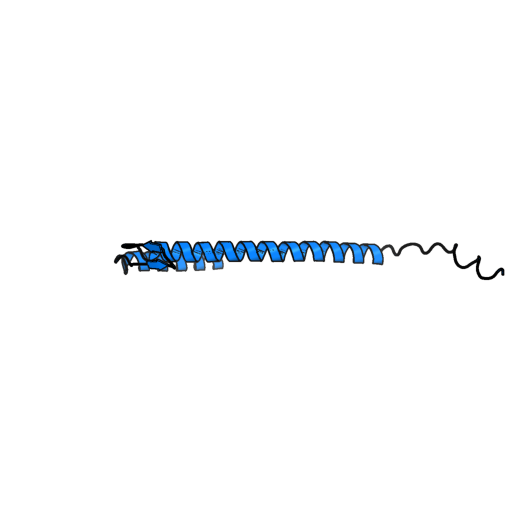9 -24.234 -50.491 1.00 55.19 91 ASN A CA 1
ATOM 715 C C . ASN A 1 91 ? 31.330 -24.586 -51.648 1.00 55.19 91 ASN A C 1
ATOM 717 O O . ASN A 1 91 ? 30.873 -25.176 -52.621 1.00 55.19 91 ASN A O 1
ATOM 721 N N . GLU A 1 92 ? 32.623 -24.261 -51.562 1.00 55.81 92 GLU A N 1
ATOM 722 C CA . GLU A 1 92 ? 33.590 -24.568 -52.633 1.00 55.81 92 GLU A CA 1
ATOM 723 C C . GLU A 1 92 ? 34.198 -25.982 -52.515 1.00 55.81 92 GLU A C 1
ATOM 725 O O . GLU A 1 92 ? 34.615 -26.543 -53.522 1.00 55.81 92 GLU A O 1
ATOM 730 N N . GLU A 1 93 ? 34.166 -26.629 -51.341 1.00 55.31 93 GLU A N 1
ATOM 731 C CA . GLU A 1 93 ? 34.685 -28.004 -51.173 1.00 55.31 93 GLU A CA 1
ATOM 732 C C . GLU A 1 93 ? 33.699 -29.104 -51.625 1.00 55.31 93 GLU A C 1
ATOM 734 O O . GLU A 1 93 ? 34.091 -30.257 -51.776 1.00 55.31 93 GLU A O 1
ATOM 739 N N . ALA A 1 94 ? 32.426 -28.773 -51.874 1.00 55.03 94 ALA A N 1
ATOM 740 C CA . ALA A 1 94 ? 31.402 -29.745 -52.279 1.00 55.03 94 ALA A CA 1
ATOM 741 C C . ALA A 1 94 ? 31.192 -29.849 -53.804 1.00 55.03 94 ALA A C 1
ATOM 743 O O . ALA A 1 94 ? 30.421 -30.700 -54.248 1.00 55.03 94 ALA A O 1
ATOM 744 N N . GLU A 1 95 ? 31.847 -29.000 -54.606 1.00 55.38 95 GLU A N 1
ATOM 745 C CA . GLU A 1 95 ? 31.765 -29.033 -56.077 1.00 55.38 95 GLU A CA 1
ATOM 746 C C . GLU A 1 95 ? 32.999 -29.675 -56.752 1.00 55.38 95 GLU A C 1
ATOM 748 O O . GLU A 1 95 ? 32.988 -29.848 -57.972 1.00 55.38 95 GLU A O 1
ATOM 753 N N . GLU A 1 96 ? 34.031 -30.082 -55.993 1.00 55.25 96 G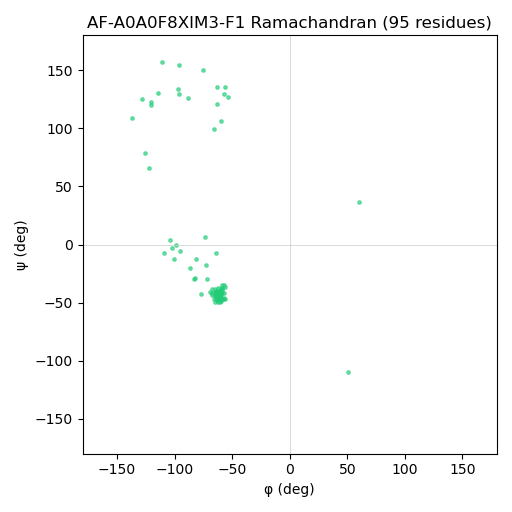LU A N 1
ATOM 754 C CA . GLU A 1 96 ? 35.253 -30.719 -56.530 1.00 55.25 96 GLU A CA 1
ATOM 755 C C . GLU A 1 96 ? 35.368 -32.255 -56.333 1.00 55.25 96 GLU A C 1
ATOM 757 O O . GLU A 1 96 ? 36.367 -32.828 -56.774 1.00 55.25 96 GLU A O 1
ATOM 762 N N . GLU A 1 97 ? 34.368 -32.955 -55.769 1.00 46.41 97 GLU A N 1
ATOM 763 C CA . GLU A 1 97 ? 34.322 -34.445 -55.737 1.00 46.41 97 GLU A CA 1
ATOM 764 C C . GLU A 1 97 ? 33.337 -35.081 -56.735 1.00 46.41 97 GLU A C 1
ATOM 766 O O . GLU A 1 97 ? 32.148 -34.685 -56.774 1.00 46.41 97 GLU A O 1
#

Radius of gyration: 29.96 Å; Cα contacts (8 Å, |Δi|>4): 34; chains: 1; bounding box: 53×50×78 Å

pLDDT: mean 87.19, std 12.85, range [46.41, 97.75]

Sequence (97 aa):
MHRQLIIILLVALVLILMTVQNPNPVSVQFLSWQAQQVPVIIIILISLLGGVIISAVLGLIKQSKLKDKIRRLQREIEDLKYPPVVSPDENEEAEEE

InterPro domains:
  IPR010445 Lipopolysaccharide assembly protein A domain [PF06305] (21-81)